Protein AF-A0A1Y0RHV3-F1 (afdb_monomer_lite)

Radius of gyration: 16.12 Å; chains: 1; bounding box: 34×52×41 Å

Foldseek 3Di:
DKKFWDPDPVLLQQVQLLLLCQQAPPVRDDPPPPDSGPFDWAAQPPPRTIIRDADQFKRQGALPRDLCSCVVSCVVCCVVVLAHPVLSVQSSVVSNVRHRHIDGPVVNHTPSRVVRIGDPVRVVVVRSDDPDPPPDD

pLDDT: mean 83.34, std 10.77, range [37.44, 95.38]

Secondary structure (DSSP, 8-state):
-EEEEES-HHHHHHHHHHHHHHHS-GGG--TT-S---SS-EEE-TTT--EEEEE-SSEEEEPTT--TTTTHHHHHHHHHTTSS-HHHHHHHHHHHHHTTTEEEEHHHHS-HHHHHH-B-HHHHHHTT-S--------

Sequence (137 aa):
MFYIPITRLENAKGIFQGFYELSRPKSFQNPDDLSQYYCSWILHPKTQSVMLEIPDGTLFIHKNANENIFDKYLSPFVASQKITFLDVTKIKLVIINNKGKNVRVVDNIPNYWKKQSKTREQLQQEGWFSTSPMGLP

Structure (mmCIF, N/CA/C/O backbone):
data_AF-A0A1Y0RHV3-F1
#
_entry.id   AF-A0A1Y0RHV3-F1
#
loop_
_atom_site.group_PDB
_atom_site.id
_atom_site.type_symbol
_atom_site.label_atom_id
_atom_site.label_alt_id
_atom_site.label_comp_id
_atom_site.label_asym_id
_atom_site.label_entity_id
_atom_site.label_seq_id
_atom_site.pdbx_PDB_ins_code
_atom_site.Cartn_x
_atom_site.Cartn_y
_atom_site.Cartn_z
_atom_site.occupancy
_atom_site.B_iso_or_equiv
_atom_site.auth_seq_id
_atom_site.auth_comp_id
_atom_site.auth_asym_id
_atom_site.auth_atom_id
_atom_site.pdbx_PDB_model_num
ATOM 1 N N . MET A 1 1 ? -6.132 -7.949 -9.644 1.00 80.31 1 MET A N 1
ATOM 2 C CA . MET A 1 1 ? -4.859 -7.738 -8.915 1.00 80.31 1 MET A CA 1
ATOM 3 C C . MET A 1 1 ? -3.906 -6.991 -9.827 1.00 80.31 1 MET A C 1
ATOM 5 O O . MET A 1 1 ? -3.921 -7.251 -11.025 1.00 80.31 1 MET A O 1
ATOM 9 N N . PHE A 1 2 ? -3.114 -6.066 -9.296 1.00 85.50 2 PHE A N 1
ATOM 10 C CA . PHE A 1 2 ? -2.086 -5.366 -10.068 1.00 85.50 2 PHE A CA 1
ATOM 11 C C . PHE A 1 2 ? -0.831 -5.157 -9.233 1.00 85.50 2 PHE A C 1
ATOM 13 O O . PHE A 1 2 ? -0.851 -5.267 -8.007 1.00 85.50 2 PHE A O 1
ATOM 20 N N . TYR A 1 3 ? 0.250 -4.825 -9.921 1.00 88.56 3 TYR A N 1
ATOM 21 C CA . TYR A 1 3 ? 1.581 -4.732 -9.358 1.00 88.56 3 TYR A CA 1
ATOM 22 C C . TYR A 1 3 ? 2.115 -3.314 -9.495 1.00 88.56 3 TYR A C 1
ATOM 24 O O . TYR A 1 3 ? 2.127 -2.775 -10.597 1.00 88.56 3 TYR A O 1
ATOM 32 N N . ILE A 1 4 ? 2.541 -2.702 -8.391 1.00 87.56 4 ILE A N 1
ATOM 33 C CA . ILE A 1 4 ? 3.121 -1.352 -8.390 1.00 87.56 4 ILE A CA 1
ATOM 34 C C . ILE A 1 4 ? 4.627 -1.452 -8.134 1.00 87.56 4 ILE A C 1
ATOM 36 O O . ILE A 1 4 ? 5.021 -2.065 -7.140 1.00 87.56 4 ILE A O 1
ATOM 40 N N . PRO A 1 5 ? 5.484 -0.804 -8.939 1.00 85.88 5 PRO A N 1
ATOM 41 C CA . PRO A 1 5 ? 6.913 -0.775 -8.661 1.00 85.88 5 PRO A CA 1
ATOM 42 C C . PRO A 1 5 ? 7.207 0.023 -7.389 1.00 85.88 5 PRO A C 1
ATOM 44 O O . PRO A 1 5 ? 6.776 1.168 -7.230 1.00 85.88 5 PRO A O 1
ATOM 47 N N . ILE A 1 6 ? 8.002 -0.564 -6.495 1.00 81.19 6 ILE A N 1
ATOM 48 C CA . ILE A 1 6 ? 8.480 0.105 -5.286 1.00 81.19 6 ILE A CA 1
ATOM 49 C C . ILE A 1 6 ? 10.003 0.151 -5.298 1.00 81.19 6 ILE A C 1
ATOM 51 O O . ILE A 1 6 ? 10.686 -0.849 -5.488 1.00 81.19 6 ILE A O 1
ATOM 55 N N . THR A 1 7 ? 10.542 1.346 -5.054 1.00 73.31 7 THR A N 1
ATOM 56 C CA . THR A 1 7 ? 11.977 1.631 -5.177 1.00 73.31 7 THR A CA 1
ATOM 57 C C . THR A 1 7 ? 12.850 0.814 -4.214 1.00 73.31 7 THR A C 1
ATOM 59 O O . THR A 1 7 ? 14.023 0.601 -4.498 1.00 73.31 7 THR A O 1
ATOM 62 N N . ARG A 1 8 ? 12.321 0.404 -3.051 1.00 74.38 8 ARG A N 1
ATOM 63 C CA . ARG A 1 8 ? 13.059 -0.331 -2.007 1.00 74.38 8 ARG A CA 1
ATOM 64 C C . ARG A 1 8 ? 12.150 -1.309 -1.268 1.00 74.38 8 ARG A C 1
ATOM 66 O O . ARG A 1 8 ? 11.043 -0.937 -0.888 1.00 74.38 8 ARG A O 1
ATOM 73 N N . LEU A 1 9 ? 12.655 -2.508 -0.977 1.00 77.62 9 LEU A N 1
ATOM 74 C CA . LEU A 1 9 ? 11.922 -3.546 -0.243 1.00 77.62 9 LEU A CA 1
ATOM 75 C C . LEU A 1 9 ? 11.381 -3.059 1.112 1.00 77.62 9 LEU A C 1
ATOM 77 O O . LEU A 1 9 ? 10.243 -3.352 1.459 1.00 77.62 9 LEU A O 1
ATOM 81 N N . GLU A 1 10 ? 12.151 -2.254 1.844 1.00 78.94 10 GLU A N 1
ATOM 82 C CA . GLU A 1 10 ? 11.721 -1.698 3.136 1.00 78.94 10 GLU A CA 1
ATOM 83 C C . GLU A 1 10 ? 10.491 -0.785 3.019 1.00 78.94 10 GLU A C 1
ATOM 85 O O . GLU A 1 10 ? 9.605 -0.814 3.873 1.00 78.94 10 GLU A O 1
ATOM 90 N N . ASN A 1 11 ? 10.364 -0.037 1.917 1.00 77.81 11 ASN A N 1
ATOM 91 C CA . ASN A 1 11 ? 9.166 0.765 1.668 1.00 77.81 11 ASN A CA 1
ATOM 92 C C . ASN A 1 11 ? 7.958 -0.132 1.364 1.00 77.81 11 ASN A C 1
ATOM 94 O O . ASN A 1 11 ? 6.852 0.182 1.794 1.00 77.81 11 ASN A O 1
ATOM 98 N N . ALA A 1 12 ? 8.165 -1.249 0.656 1.00 77.62 12 ALA A N 1
ATOM 99 C CA . ALA A 1 12 ? 7.106 -2.216 0.375 1.00 77.62 12 ALA A CA 1
ATOM 100 C C . ALA A 1 12 ? 6.607 -2.874 1.671 1.00 77.62 12 ALA A C 1
ATOM 102 O O . ALA A 1 12 ? 5.417 -2.797 1.972 1.00 77.62 12 ALA A O 1
ATOM 103 N N . LYS A 1 13 ? 7.523 -3.410 2.493 1.00 81.19 13 LYS A N 1
ATOM 104 C CA . LYS A 1 13 ? 7.213 -3.963 3.826 1.00 81.19 13 LYS A CA 1
ATOM 105 C C . LYS A 1 13 ? 6.447 -2.962 4.687 1.00 81.19 13 LYS A C 1
ATOM 107 O O . LYS A 1 13 ? 5.453 -3.311 5.315 1.00 81.19 13 LYS A O 1
ATOM 112 N N . GLY A 1 14 ? 6.896 -1.711 4.678 1.00 82.56 14 GLY A N 1
ATOM 113 C CA . GLY A 1 14 ? 6.275 -0.627 5.413 1.00 82.56 14 GLY A CA 1
ATOM 114 C C . GLY A 1 14 ? 4.836 -0.329 4.999 1.00 82.56 14 GLY A C 1
ATOM 115 O O . GLY A 1 14 ? 3.948 -0.245 5.844 1.00 82.56 14 GLY A O 1
ATOM 116 N N . ILE A 1 15 ? 4.585 -0.228 3.694 1.00 83.75 15 ILE A N 1
ATOM 117 C CA . ILE A 1 15 ? 3.231 -0.046 3.161 1.00 83.75 15 ILE A CA 1
ATOM 118 C C . ILE A 1 15 ? 2.332 -1.237 3.550 1.00 83.75 15 ILE A C 1
ATOM 120 O O . ILE A 1 15 ? 1.182 -1.035 3.933 1.00 83.75 15 ILE A O 1
ATOM 124 N N . PHE A 1 16 ? 2.840 -2.472 3.551 1.00 81.94 16 PHE A N 1
ATOM 125 C CA . PHE A 1 16 ? 2.041 -3.631 3.973 1.00 81.94 16 PHE A CA 1
ATOM 126 C C . PHE A 1 16 ? 1.723 -3.662 5.457 1.00 81.94 16 PHE A C 1
ATOM 128 O O . PHE A 1 16 ? 0.586 -3.969 5.816 1.00 81.94 16 PHE A O 1
ATOM 135 N N . GLN A 1 17 ? 2.697 -3.323 6.301 1.00 83.69 17 GLN A N 1
ATOM 136 C CA . GLN A 1 17 ? 2.454 -3.137 7.728 1.00 83.69 17 GLN A CA 1
ATOM 137 C C . GLN A 1 17 ? 1.419 -2.041 7.948 1.00 83.69 17 GLN A C 1
ATOM 139 O O . GLN A 1 17 ? 0.520 -2.211 8.759 1.00 83.69 17 GLN A O 1
ATOM 144 N N . GLY A 1 18 ? 1.473 -0.957 7.170 1.00 87.12 18 GLY A N 1
ATOM 145 C CA . GLY A 1 18 ? 0.470 0.096 7.239 1.00 87.12 18 GLY A CA 1
ATOM 146 C C . GLY A 1 18 ? -0.941 -0.408 6.934 1.00 87.12 18 GLY A C 1
ATOM 147 O O . GLY A 1 18 ? -1.861 -0.135 7.699 1.00 87.12 18 GLY A O 1
ATOM 148 N N . PHE A 1 19 ? -1.125 -1.198 5.871 1.00 87.94 19 PHE A N 1
ATOM 149 C CA . PHE A 1 19 ? -2.424 -1.816 5.575 1.00 87.94 19 PHE A CA 1
ATOM 150 C C . PHE A 1 19 ? -2.873 -2.801 6.664 1.00 87.94 19 PHE A C 1
ATOM 152 O O . PHE A 1 19 ? -4.048 -2.809 7.033 1.00 87.94 19 PHE A O 1
ATOM 159 N N . TYR A 1 20 ? -1.950 -3.589 7.219 1.00 87.06 20 TYR A N 1
ATOM 160 C CA . TYR A 1 20 ? -2.239 -4.472 8.347 1.00 87.06 20 TYR A CA 1
ATOM 161 C C . TYR A 1 20 ? -2.719 -3.669 9.567 1.00 87.06 20 TYR A C 1
ATOM 163 O O . TYR A 1 20 ? -3.802 -3.929 10.094 1.00 87.06 20 TYR A O 1
ATOM 171 N N . GLU A 1 21 ? -1.981 -2.616 9.932 1.00 89.19 21 GLU A N 1
ATOM 172 C CA . GLU A 1 21 ? -2.279 -1.692 11.032 1.00 89.19 21 GLU A CA 1
ATOM 173 C C . GLU A 1 21 ? -3.602 -0.932 10.849 1.00 89.19 21 GLU A C 1
ATOM 175 O O . GLU A 1 21 ? -4.257 -0.600 11.840 1.00 89.19 21 GLU A O 1
ATOM 180 N N . LEU A 1 22 ? -4.040 -0.691 9.606 1.00 90.19 22 LEU A N 1
ATOM 181 C CA . LEU A 1 22 ? -5.371 -0.138 9.344 1.00 90.19 22 LEU A CA 1
ATOM 182 C C . LEU A 1 22 ? -6.481 -1.093 9.782 1.00 90.19 22 LEU A C 1
ATOM 184 O O . LEU A 1 22 ? -7.449 -0.649 10.395 1.00 90.19 22 LEU A O 1
ATOM 188 N N . SER A 1 23 ? -6.357 -2.384 9.476 1.00 87.94 23 SER A N 1
ATOM 189 C CA . SER A 1 23 ? -7.365 -3.388 9.851 1.00 87.94 23 SER A CA 1
ATOM 190 C C . SER A 1 23 ? -7.271 -3.816 11.313 1.00 87.94 23 SER A C 1
ATOM 192 O O . SER A 1 23 ? -8.282 -4.151 11.932 1.00 87.94 23 SER A O 1
ATOM 194 N N . ARG A 1 24 ? -6.060 -3.770 11.874 1.00 86.69 24 ARG A N 1
ATOM 195 C CA . ARG A 1 24 ? -5.724 -4.194 13.232 1.00 86.69 24 ARG A CA 1
ATOM 196 C C . ARG A 1 24 ? -4.749 -3.193 13.850 1.00 86.69 24 ARG A C 1
ATOM 198 O O . ARG A 1 24 ? -3.534 -3.366 13.728 1.00 86.69 24 ARG A O 1
ATOM 205 N N . PRO A 1 25 ? -5.244 -2.134 14.511 1.00 83.06 25 PRO A N 1
ATOM 206 C CA . PRO A 1 25 ? -4.381 -1.192 15.213 1.00 83.06 25 PRO A CA 1
ATOM 207 C C . PRO A 1 25 ? -3.555 -1.912 16.275 1.00 83.06 25 PRO A C 1
ATOM 209 O O . PRO A 1 25 ? -3.993 -2.932 16.797 1.00 83.06 25 PRO A O 1
ATOM 212 N N . LYS A 1 26 ? -2.392 -1.363 16.636 1.00 80.25 26 LYS A N 1
ATOM 213 C CA . LYS A 1 26 ? -1.414 -2.019 17.526 1.00 80.25 26 LYS A CA 1
ATOM 214 C C . LYS A 1 26 ? -1.992 -2.590 18.825 1.00 80.25 26 LYS A C 1
ATOM 216 O O . LYS A 1 26 ? -1.540 -3.632 19.272 1.00 80.25 26 LYS A O 1
ATOM 221 N N . SER A 1 27 ? -3.007 -1.951 19.407 1.00 78.75 27 SER A N 1
ATOM 222 C CA . SER A 1 27 ? -3.681 -2.432 20.623 1.00 78.75 27 SER A CA 1
ATOM 223 C C . SER A 1 27 ? -4.561 -3.678 20.431 1.00 78.75 27 SER A C 1
ATOM 225 O O . SER A 1 27 ? -5.032 -4.235 21.414 1.00 78.75 27 SER A O 1
ATOM 227 N N . PHE A 1 28 ? -4.794 -4.101 19.189 1.00 77.44 28 PHE A N 1
ATOM 228 C CA . PHE A 1 28 ? -5.600 -5.262 18.795 1.00 77.44 28 PHE A CA 1
ATOM 229 C C . PHE A 1 28 ? -4.778 -6.325 18.051 1.00 77.44 28 PHE A C 1
ATOM 231 O O . PHE A 1 28 ? -5.343 -7.307 17.574 1.00 77.44 28 PHE A O 1
ATOM 238 N N . GLN A 1 29 ? -3.468 -6.120 17.894 1.00 80.69 29 GLN A N 1
ATOM 239 C CA . GLN A 1 29 ? -2.593 -7.096 17.246 1.00 80.69 29 GLN A CA 1
ATOM 240 C C . GLN A 1 29 ? -2.250 -8.212 18.227 1.00 80.69 29 GLN A C 1
ATOM 242 O O . GLN A 1 29 ? -1.940 -7.938 19.387 1.00 80.69 29 GLN A O 1
ATOM 247 N N . ASN A 1 30 ? -2.294 -9.459 17.756 1.00 75.81 30 ASN A N 1
ATOM 248 C CA . ASN A 1 30 ? -1.827 -10.587 18.541 1.00 75.81 30 ASN A CA 1
ATOM 249 C C . ASN A 1 30 ? -0.322 -10.774 18.270 1.00 75.81 30 ASN A C 1
ATOM 251 O O . ASN A 1 30 ? 0.061 -10.876 17.103 1.00 75.81 30 ASN A O 1
ATOM 255 N N . PRO A 1 31 ? 0.547 -10.820 19.297 1.00 73.06 31 PRO A N 1
ATOM 256 C CA . PRO A 1 31 ? 1.958 -11.160 19.105 1.00 73.06 31 PRO A CA 1
ATOM 257 C C . PRO A 1 31 ? 2.181 -12.521 18.422 1.00 73.06 31 PRO A C 1
ATOM 259 O O . PRO A 1 31 ? 3.210 -12.689 17.774 1.00 73.06 31 PRO A O 1
ATOM 262 N N . ASP A 1 32 ? 1.216 -13.443 18.502 1.00 76.62 32 ASP A N 1
ATOM 263 C CA . ASP A 1 32 ? 1.269 -14.759 17.850 1.00 76.62 32 ASP A CA 1
ATOM 264 C C . ASP A 1 32 ? 0.796 -14.744 16.380 1.00 76.62 32 ASP A C 1
ATOM 266 O O . ASP A 1 32 ? 0.743 -15.791 15.730 1.00 76.62 32 ASP A O 1
ATOM 270 N N . ASP A 1 33 ? 0.419 -13.581 15.829 1.00 70.38 33 ASP A N 1
ATOM 271 C CA . ASP A 1 33 ? 0.020 -13.476 14.424 1.00 70.38 33 ASP A CA 1
ATOM 272 C C . ASP A 1 33 ? 1.202 -13.862 13.505 1.00 70.38 33 ASP A C 1
ATOM 274 O O . ASP A 1 33 ? 2.236 -13.195 13.458 1.00 70.38 33 ASP A O 1
ATOM 278 N N . LEU A 1 34 ? 1.016 -14.925 12.711 1.00 65.88 34 LEU A N 1
ATOM 279 C CA . LEU A 1 34 ? 2.038 -15.501 11.819 1.00 65.88 34 LEU A CA 1
ATOM 280 C C . LEU A 1 34 ? 2.480 -14.564 10.677 1.00 65.88 34 LEU A C 1
ATOM 282 O O . LEU A 1 34 ? 3.488 -14.819 10.018 1.00 65.88 34 LEU A O 1
ATOM 286 N N . SER A 1 35 ? 1.725 -13.495 10.409 1.00 66.69 35 SER A N 1
ATOM 287 C CA . SER A 1 35 ? 2.068 -12.467 9.424 1.00 66.69 35 SER A CA 1
ATOM 288 C C . SER A 1 35 ? 1.509 -11.110 9.840 1.00 66.69 35 SER A C 1
ATOM 290 O O . SER A 1 35 ? 0.346 -10.993 10.218 1.00 66.69 35 SER A O 1
ATOM 292 N N . GLN A 1 36 ? 2.331 -10.070 9.696 1.00 69.94 36 GLN A N 1
ATOM 293 C CA . GLN A 1 36 ? 1.961 -8.664 9.912 1.00 69.94 36 GLN A CA 1
ATOM 294 C C . GLN A 1 36 ? 1.817 -7.903 8.582 1.00 69.94 36 GLN A C 1
ATOM 296 O O . GLN A 1 36 ? 1.995 -6.684 8.523 1.00 69.94 36 GLN A O 1
ATOM 301 N N . TYR A 1 37 ? 1.553 -8.623 7.488 1.00 73.25 37 TYR A N 1
ATOM 302 C CA . TYR A 1 37 ? 1.500 -8.069 6.138 1.00 73.25 37 TYR A CA 1
ATOM 303 C C . TYR A 1 37 ? 0.145 -8.344 5.487 1.00 73.25 37 TYR A C 1
ATOM 305 O O . TYR A 1 37 ? -0.309 -9.484 5.434 1.00 73.25 37 TYR A O 1
ATOM 313 N N . TYR A 1 38 ? -0.491 -7.286 4.972 1.00 70.25 38 TYR A N 1
ATOM 314 C CA . TYR A 1 38 ? -1.790 -7.382 4.297 1.00 70.25 38 TYR A CA 1
ATOM 315 C C . TYR A 1 38 ? -1.699 -7.919 2.857 1.00 70.25 38 TYR A C 1
ATOM 317 O O . TYR A 1 38 ? -2.625 -8.585 2.403 1.00 70.25 38 TYR A O 1
ATOM 325 N N . CYS A 1 39 ? -0.595 -7.667 2.141 1.00 71.81 39 CYS A N 1
ATOM 326 C CA . CYS A 1 39 ? -0.374 -8.228 0.804 1.00 71.81 39 CYS A CA 1
ATOM 327 C C . CYS A 1 39 ? 1.045 -8.782 0.630 1.00 71.81 39 CYS A C 1
ATOM 329 O O . CYS A 1 39 ? 1.928 -8.555 1.458 1.00 71.81 39 CYS A O 1
ATOM 331 N N . SER A 1 40 ? 1.242 -9.487 -0.486 1.00 80.06 40 SER A N 1
ATOM 332 C CA . SER A 1 40 ? 2.525 -10.043 -0.915 1.00 80.06 40 SER A CA 1
ATOM 333 C C . SER A 1 40 ? 3.340 -9.049 -1.755 1.00 80.06 40 SER A C 1
ATOM 335 O O . SER A 1 40 ? 2.832 -8.042 -2.248 1.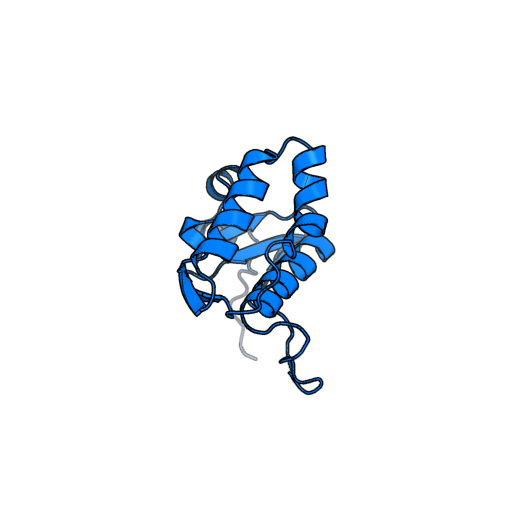00 80.06 40 SER A O 1
ATOM 337 N N . TRP A 1 41 ? 4.619 -9.340 -1.965 1.00 86.19 41 TRP A N 1
ATOM 338 C CA . TRP A 1 41 ? 5.458 -8.675 -2.962 1.00 86.19 41 TRP A CA 1
ATOM 339 C C . TRP A 1 41 ? 6.217 -9.710 -3.770 1.00 86.19 41 TRP A C 1
ATOM 341 O O . TRP A 1 41 ? 6.430 -10.840 -3.334 1.00 86.19 41 TRP A O 1
ATOM 351 N N . ILE A 1 42 ? 6.684 -9.288 -4.937 1.00 87.50 42 ILE A N 1
ATOM 352 C CA . ILE A 1 42 ? 7.555 -10.102 -5.774 1.00 87.50 42 ILE A CA 1
ATOM 353 C C . ILE A 1 42 ? 8.873 -9.371 -6.003 1.00 87.50 42 ILE A C 1
ATOM 355 O O . ILE A 1 42 ? 8.922 -8.141 -6.112 1.00 87.50 42 ILE A O 1
ATOM 359 N N . LEU A 1 43 ? 9.946 -10.152 -6.065 1.00 88.00 43 LEU A N 1
ATOM 360 C CA . LEU A 1 43 ? 11.276 -9.686 -6.423 1.00 88.00 43 LEU A CA 1
ATOM 361 C C . LEU A 1 43 ? 11.586 -10.168 -7.829 1.00 88.00 43 LEU A C 1
ATOM 363 O O . LEU A 1 43 ? 11.427 -11.350 -8.131 1.00 88.00 43 LEU A O 1
ATOM 367 N N . HIS A 1 44 ? 12.059 -9.267 -8.682 1.00 87.12 44 HIS A N 1
ATOM 368 C CA . HIS A 1 44 ? 12.554 -9.670 -9.984 1.00 87.12 44 HIS A CA 1
ATOM 369 C C . HIS A 1 44 ? 13.766 -10.598 -9.785 1.00 87.12 44 HIS A C 1
ATOM 371 O O . HIS A 1 44 ? 14.736 -10.193 -9.135 1.00 87.12 44 HIS A O 1
ATOM 377 N N . PRO A 1 45 ? 13.797 -11.788 -10.414 1.00 84.25 45 PRO A N 1
ATOM 378 C CA . PRO A 1 45 ? 14.835 -12.796 -10.171 1.00 84.25 45 PRO A CA 1
ATOM 379 C C . PRO A 1 45 ? 16.263 -12.376 -10.561 1.00 84.25 45 PRO A C 1
ATOM 381 O O . PRO A 1 45 ? 17.221 -13.024 -10.156 1.00 84.25 45 PRO A O 1
ATOM 384 N N . LYS A 1 46 ? 16.424 -11.302 -11.346 1.00 84.44 46 LYS A N 1
ATOM 385 C CA . LYS A 1 46 ? 17.713 -10.838 -11.883 1.00 84.44 46 LYS A CA 1
ATOM 386 C C . LYS A 1 46 ? 18.114 -9.491 -11.298 1.00 84.44 46 LYS A C 1
ATOM 388 O O . LYS A 1 46 ? 19.234 -9.329 -10.837 1.00 84.44 46 LYS A O 1
ATOM 393 N N . THR A 1 47 ? 17.198 -8.524 -11.311 1.00 85.00 47 THR A N 1
ATOM 394 C CA . THR A 1 47 ? 17.499 -7.141 -10.916 1.00 85.00 47 THR A CA 1
ATOM 395 C C . THR A 1 47 ? 17.219 -6.851 -9.445 1.00 85.00 47 THR A C 1
ATOM 397 O O . THR A 1 47 ? 17.511 -5.747 -8.995 1.00 85.00 47 THR A O 1
ATOM 400 N N . GLN A 1 48 ? 16.598 -7.786 -8.709 1.00 82.12 48 GLN A N 1
ATOM 401 C CA . GLN A 1 48 ? 16.120 -7.577 -7.332 1.00 82.12 48 GLN A CA 1
ATOM 402 C C . GLN A 1 48 ? 15.144 -6.391 -7.188 1.00 82.12 48 GLN A C 1
ATOM 404 O O . GLN A 1 48 ? 14.887 -5.905 -6.088 1.00 82.12 48 GLN A O 1
ATOM 409 N N . SER A 1 49 ? 14.573 -5.914 -8.301 1.00 85.31 49 SER A N 1
ATOM 410 C CA . SER A 1 49 ? 13.531 -4.886 -8.283 1.00 85.31 49 SER A CA 1
ATOM 411 C C . SER A 1 49 ? 12.271 -5.423 -7.611 1.00 85.31 49 SER A C 1
ATOM 413 O O . SER A 1 49 ? 11.944 -6.598 -7.764 1.00 85.31 49 SER A O 1
ATOM 415 N N . VAL A 1 50 ? 11.557 -4.569 -6.877 1.00 87.81 50 VAL A N 1
ATOM 416 C CA . VAL A 1 50 ? 10.399 -4.977 -6.071 1.00 87.81 50 VAL A CA 1
ATOM 417 C C . VAL A 1 50 ? 9.109 -4.493 -6.714 1.00 87.81 50 VAL A C 1
ATOM 419 O O . VAL A 1 50 ? 8.981 -3.315 -7.054 1.00 87.81 50 VAL A O 1
ATOM 422 N N . MET A 1 51 ? 8.132 -5.388 -6.819 1.00 88.62 51 MET A N 1
ATOM 423 C CA . MET A 1 51 ? 6.753 -5.038 -7.146 1.00 88.62 51 MET A CA 1
ATOM 424 C C . MET A 1 51 ? 5.845 -5.368 -5.967 1.00 88.62 51 MET A C 1
ATOM 426 O O . MET A 1 51 ? 5.883 -6.466 -5.412 1.00 88.62 51 MET A O 1
ATOM 430 N N . LEU A 1 52 ? 5.029 -4.391 -5.596 1.00 87.19 52 LEU A N 1
ATOM 431 C CA . LEU A 1 52 ? 3.993 -4.487 -4.582 1.00 87.19 52 LEU A CA 1
ATOM 432 C C . LEU A 1 52 ? 2.755 -5.131 -5.202 1.00 87.19 52 LEU A C 1
ATOM 434 O O . LEU A 1 52 ? 2.213 -4.580 -6.160 1.00 87.19 52 LEU A O 1
ATOM 438 N N . GLU A 1 53 ? 2.295 -6.257 -4.665 1.00 88.88 53 GLU A N 1
ATOM 439 C CA . GLU A 1 53 ? 1.054 -6.881 -5.113 1.00 88.88 53 GLU A CA 1
ATOM 440 C C . GLU A 1 53 ? -0.129 -6.224 -4.403 1.00 88.88 53 GLU A C 1
ATOM 442 O O . GLU A 1 53 ? -0.250 -6.285 -3.179 1.00 88.88 53 GLU A O 1
ATOM 447 N N . ILE A 1 54 ? -1.010 -5.575 -5.162 1.00 85.19 54 ILE A N 1
ATOM 448 C CA . ILE A 1 54 ? -2.252 -5.032 -4.620 1.00 85.19 54 ILE A CA 1
ATOM 449 C C . ILE A 1 54 ? -3.406 -5.964 -5.000 1.00 85.19 54 ILE A C 1
ATOM 451 O O . ILE A 1 54 ? -3.741 -6.083 -6.192 1.00 85.19 54 ILE A O 1
ATOM 455 N N . PRO A 1 55 ? -4.030 -6.629 -4.010 1.00 80.06 55 PRO A N 1
ATOM 456 C CA . PRO A 1 55 ? -5.184 -7.467 -4.260 1.00 80.06 55 PRO A CA 1
ATOM 457 C C . PRO A 1 55 ? -6.350 -6.598 -4.730 1.00 80.06 55 PRO A C 1
ATOM 459 O O . PRO A 1 55 ? -6.554 -5.476 -4.261 1.00 80.06 55 PRO A O 1
ATOM 462 N N . ASP A 1 56 ? -7.139 -7.139 -5.654 1.00 81.25 56 ASP A N 1
ATOM 463 C CA . ASP A 1 56 ? -8.411 -6.527 -6.032 1.00 81.25 56 ASP A CA 1
ATOM 464 C C . ASP A 1 56 ? -9.478 -6.948 -5.019 1.00 81.25 56 ASP A C 1
ATOM 466 O O . ASP A 1 56 ? -10.284 -7.841 -5.258 1.00 81.25 56 ASP A O 1
ATOM 470 N N . GLY A 1 57 ? -9.375 -6.376 -3.823 1.00 83.94 57 GLY A N 1
ATOM 471 C CA . GLY A 1 57 ? -10.210 -6.718 -2.684 1.00 83.94 57 GLY A CA 1
ATOM 472 C C . GLY A 1 57 ? -10.512 -5.510 -1.811 1.00 83.94 57 GLY A C 1
ATOM 473 O O . GLY A 1 57 ? -10.080 -4.380 -2.072 1.00 83.94 57 GLY A O 1
ATOM 474 N N . THR A 1 58 ? -11.282 -5.763 -0.758 1.00 87.94 58 THR A N 1
ATOM 475 C CA . THR A 1 58 ? -11.597 -4.764 0.258 1.00 87.94 58 THR A CA 1
ATOM 476 C C . THR A 1 58 ? -10.721 -4.934 1.491 1.00 87.94 58 THR A C 1
ATOM 478 O O . THR A 1 58 ? -10.526 -6.044 1.984 1.00 87.94 58 THR A O 1
ATOM 481 N N . LEU A 1 59 ? -10.251 -3.814 2.025 1.00 89.19 59 LEU A N 1
ATOM 482 C CA . LEU A 1 59 ? -9.596 -3.698 3.316 1.00 89.19 59 LEU A CA 1
ATOM 483 C C . LEU A 1 59 ? -10.593 -3.124 4.320 1.00 89.19 59 LEU A C 1
ATOM 485 O O . LEU A 1 59 ? -11.145 -2.044 4.098 1.00 89.19 59 LEU A O 1
ATOM 489 N N . PHE A 1 60 ? -10.795 -3.816 5.437 1.00 90.75 60 PHE A N 1
ATOM 490 C CA . PHE A 1 60 ? -11.495 -3.236 6.575 1.00 90.75 60 PHE A CA 1
ATOM 491 C C . PHE A 1 60 ? -10.593 -2.208 7.261 1.00 90.75 60 PHE A C 1
ATOM 493 O O . PHE A 1 60 ? -9.459 -2.524 7.616 1.00 90.75 60 PHE A O 1
ATOM 500 N N . ILE A 1 61 ? -11.093 -0.992 7.472 1.00 93.44 61 ILE A N 1
ATOM 501 C CA . ILE A 1 61 ? -10.403 0.035 8.253 1.00 93.44 61 ILE A CA 1
ATOM 502 C C . ILE A 1 61 ? -11.006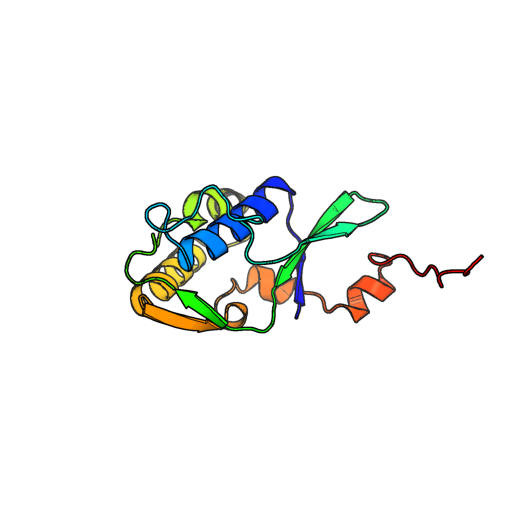 0.039 9.651 1.00 93.44 61 ILE A C 1
ATOM 504 O O . ILE A 1 61 ? -12.180 0.353 9.839 1.00 93.44 61 ILE A O 1
ATOM 508 N N . HIS A 1 62 ? -10.205 -0.291 10.656 1.00 94.06 62 HIS A N 1
ATOM 509 C CA . HIS A 1 62 ? -10.649 -0.325 12.038 1.00 94.06 62 HIS A CA 1
ATOM 510 C C . HIS A 1 62 ? -11.064 1.068 12.528 1.00 94.06 62 HIS A C 1
ATOM 512 O O . HIS A 1 62 ? -10.470 2.083 12.164 1.00 94.06 62 HIS A O 1
ATOM 518 N N . LYS A 1 63 ? -12.053 1.133 13.428 1.00 94.00 63 LYS A N 1
ATOM 519 C CA . LYS A 1 63 ? -12.558 2.401 13.993 1.00 94.00 63 LYS A CA 1
ATOM 520 C C . LYS A 1 63 ? -11.481 3.258 14.677 1.00 94.00 63 LYS A C 1
ATOM 522 O O . LYS A 1 63 ? -11.588 4.476 14.706 1.00 94.00 63 LYS A O 1
ATOM 527 N N . ASN A 1 64 ? -10.429 2.610 15.176 1.00 93.44 64 ASN A N 1
ATOM 528 C CA . ASN A 1 64 ? -9.286 3.238 15.847 1.00 93.44 64 ASN A CA 1
ATOM 529 C C . ASN A 1 64 ? -8.015 3.245 14.976 1.00 93.44 64 ASN A C 1
ATOM 531 O O . ASN A 1 64 ? -6.915 3.353 15.510 1.00 93.44 64 ASN A O 1
ATOM 535 N N . ALA A 1 65 ? -8.137 3.052 13.659 1.00 91.94 65 ALA A N 1
ATOM 536 C CA . ALA A 1 65 ? -6.993 3.097 12.753 1.00 91.94 65 ALA A CA 1
ATOM 537 C C . ALA A 1 65 ? -6.297 4.466 12.812 1.00 91.94 65 ALA A C 1
ATOM 539 O O . ALA A 1 65 ? -6.960 5.502 12.885 1.00 91.94 65 ALA A O 1
ATOM 540 N N . ASN A 1 66 ? -4.964 4.464 12.759 1.00 92.56 66 ASN A N 1
ATOM 541 C CA . ASN A 1 66 ? -4.170 5.686 12.675 1.00 92.56 66 ASN A CA 1
ATOM 542 C C . ASN A 1 66 ? -4.127 6.173 11.221 1.00 92.56 66 ASN A C 1
ATOM 544 O O . ASN A 1 66 ? -3.517 5.536 10.365 1.00 92.56 66 ASN A O 1
ATOM 548 N N . GLU A 1 67 ? -4.734 7.321 10.940 1.00 92.12 67 GLU A N 1
ATOM 549 C CA . GLU A 1 67 ? -4.743 7.926 9.606 1.00 92.12 67 GLU A CA 1
ATOM 550 C C . GLU A 1 67 ? -3.354 8.344 9.104 1.00 92.12 67 GLU A C 1
ATOM 552 O O . GLU A 1 67 ? -3.136 8.407 7.898 1.00 92.12 67 GLU A O 1
ATOM 557 N N . ASN A 1 68 ? -2.396 8.569 10.005 1.00 92.31 68 ASN A N 1
ATOM 558 C CA . ASN A 1 68 ? -1.038 8.999 9.665 1.00 92.31 68 ASN A CA 1
ATOM 559 C C . ASN A 1 68 ? -0.081 7.820 9.424 1.00 92.31 68 ASN A C 1
ATOM 561 O O . ASN A 1 68 ? 1.126 8.018 9.283 1.00 92.31 68 ASN A O 1
ATOM 565 N N . ILE A 1 69 ? -0.587 6.580 9.384 1.00 89.69 69 ILE A N 1
ATOM 566 C CA . ILE A 1 69 ? 0.253 5.376 9.333 1.00 89.69 69 ILE A CA 1
ATOM 567 C C . ILE A 1 69 ? 1.195 5.339 8.120 1.00 89.69 69 ILE A C 1
ATOM 569 O O . ILE A 1 69 ? 2.316 4.834 8.206 1.00 89.69 69 ILE A O 1
ATOM 573 N N . PHE A 1 70 ? 0.765 5.921 6.998 1.00 88.19 70 PHE A N 1
ATOM 574 C CA . PHE A 1 70 ? 1.527 5.919 5.753 1.00 88.19 70 PHE A CA 1
ATOM 575 C C . PHE A 1 70 ? 2.500 7.085 5.595 1.00 88.19 70 PHE A C 1
ATOM 577 O O . PHE A 1 70 ? 3.323 7.045 4.681 1.00 88.19 70 PHE A O 1
ATOM 584 N N . ASP A 1 71 ? 2.468 8.090 6.470 1.00 88.06 71 ASP A N 1
ATOM 585 C CA . ASP A 1 71 ? 3.230 9.332 6.292 1.00 88.06 71 ASP A CA 1
ATOM 586 C C . ASP A 1 71 ? 4.717 9.070 6.110 1.00 88.06 71 ASP A C 1
ATOM 588 O O . ASP A 1 71 ? 5.330 9.535 5.148 1.00 88.06 71 ASP A O 1
ATOM 592 N N . LYS A 1 72 ? 5.293 8.245 6.985 1.00 84.44 72 LYS A N 1
ATOM 593 C CA . LYS A 1 72 ? 6.715 7.892 6.928 1.00 84.44 72 LYS A CA 1
ATOM 594 C C . LYS A 1 72 ? 7.095 7.114 5.661 1.00 84.44 72 LYS A C 1
ATOM 596 O O . LYS A 1 72 ? 8.221 7.237 5.192 1.00 84.44 72 LYS A O 1
ATOM 601 N N . TYR A 1 73 ? 6.168 6.346 5.083 1.00 84.19 73 TYR A N 1
ATOM 602 C CA . TYR A 1 73 ? 6.422 5.523 3.894 1.00 84.19 73 TYR A CA 1
ATOM 603 C C . TYR A 1 73 ? 6.187 6.286 2.585 1.00 84.19 73 TYR A C 1
ATOM 605 O O . TYR A 1 73 ? 6.834 6.003 1.577 1.00 84.19 73 TYR A O 1
ATOM 613 N N . LEU A 1 74 ? 5.286 7.270 2.601 1.00 83.75 74 LEU A N 1
ATOM 614 C CA . LEU A 1 74 ? 4.961 8.121 1.458 1.00 83.75 74 LEU A CA 1
ATOM 615 C C . LEU A 1 74 ? 5.872 9.350 1.364 1.00 83.75 74 LEU A C 1
ATOM 617 O O . LEU A 1 74 ? 6.117 9.838 0.260 1.00 83.75 74 LEU A O 1
ATOM 621 N N . SER A 1 75 ? 6.437 9.813 2.484 1.00 84.75 75 SER A N 1
ATOM 622 C CA . SER A 1 75 ? 7.331 10.981 2.530 1.00 84.75 75 SER A CA 1
ATOM 623 C C . SER A 1 75 ? 8.490 10.925 1.518 1.00 84.75 75 SER A C 1
ATOM 625 O O . SER A 1 75 ? 8.701 11.920 0.824 1.00 84.75 75 SER A O 1
ATOM 627 N N . PRO A 1 76 ? 9.198 9.791 1.312 1.00 83.88 76 PRO A N 1
ATOM 628 C CA . PRO A 1 76 ? 10.245 9.703 0.287 1.00 83.88 76 PRO A CA 1
ATOM 629 C C . PRO A 1 76 ? 9.735 9.901 -1.149 1.00 83.88 76 PRO A C 1
ATOM 631 O O . PRO A 1 76 ? 10.460 10.413 -2.005 1.00 83.88 76 PRO A O 1
ATOM 634 N N . PHE A 1 77 ? 8.489 9.508 -1.434 1.00 83.12 77 PHE A N 1
ATOM 635 C CA . PHE A 1 77 ? 7.871 9.699 -2.748 1.00 83.12 77 PHE A CA 1
ATOM 636 C C . PHE A 1 77 ? 7.445 11.154 -2.960 1.00 83.12 77 PHE A C 1
ATOM 638 O O . PHE A 1 77 ? 7.575 11.653 -4.076 1.00 83.12 77 PHE A O 1
ATOM 645 N N . VAL A 1 78 ? 7.003 11.840 -1.900 1.00 86.25 78 VAL A N 1
ATOM 646 C CA . VAL A 1 78 ? 6.752 13.290 -1.928 1.00 86.25 78 VAL A CA 1
ATOM 647 C C . VAL A 1 78 ? 8.055 14.053 -2.164 1.00 86.25 78 VAL A C 1
ATOM 649 O O . VAL A 1 78 ? 8.121 14.882 -3.066 1.00 86.25 78 VAL A O 1
ATOM 652 N N . ALA A 1 79 ? 9.118 13.724 -1.421 1.00 85.69 79 ALA A N 1
ATOM 653 C CA . ALA A 1 79 ? 10.432 14.356 -1.566 1.00 85.69 79 ALA A CA 1
ATOM 654 C C . ALA A 1 79 ? 11.023 14.178 -2.975 1.00 85.69 79 ALA A C 1
ATOM 656 O O . ALA A 1 79 ? 11.679 15.073 -3.495 1.00 85.69 79 ALA A O 1
ATOM 657 N N . SER A 1 80 ? 10.738 13.041 -3.618 1.00 84.50 80 SER A N 1
ATOM 658 C CA . SER A 1 80 ? 11.150 12.754 -4.999 1.00 84.50 80 SER A CA 1
ATOM 659 C C . SER A 1 80 ? 10.177 13.294 -6.060 1.00 84.50 80 SER A C 1
ATOM 661 O O . SER A 1 80 ? 10.288 12.903 -7.219 1.00 84.50 80 SER A O 1
ATOM 663 N N . GLN A 1 81 ? 9.178 14.101 -5.674 1.00 84.69 81 GLN A N 1
ATOM 664 C CA . GLN A 1 81 ? 8.120 14.645 -6.545 1.00 84.69 81 GLN A CA 1
ATOM 665 C C . GLN A 1 81 ? 7.339 13.582 -7.344 1.00 84.69 81 GLN A C 1
ATOM 667 O O . GLN A 1 81 ? 6.726 13.867 -8.371 1.00 84.69 81 GLN A O 1
ATOM 672 N N . LYS A 1 82 ? 7.341 12.333 -6.866 1.00 82.56 82 LYS A N 1
ATOM 673 C CA . LYS A 1 82 ? 6.628 11.209 -7.485 1.00 82.56 82 LYS A CA 1
ATOM 674 C C . LYS A 1 82 ? 5.139 11.249 -7.154 1.00 82.56 82 LYS A C 1
ATOM 676 O O . LYS A 1 82 ? 4.308 10.929 -7.994 1.00 82.56 82 LYS A O 1
ATOM 681 N N . ILE A 1 83 ? 4.807 11.658 -5.934 1.00 84.50 83 ILE A N 1
ATOM 682 C CA . ILE A 1 83 ? 3.437 11.935 -5.490 1.00 84.50 83 ILE A CA 1
ATOM 683 C C . ILE A 1 83 ? 3.388 13.327 -4.864 1.00 84.50 83 ILE A C 1
ATOM 685 O O . ILE A 1 83 ? 4.412 13.861 -4.441 1.00 84.50 83 ILE A O 1
ATOM 689 N N . THR A 1 84 ? 2.202 13.914 -4.784 1.00 87.50 84 THR A N 1
ATOM 690 C CA . THR A 1 84 ? 2.003 15.233 -4.177 1.00 87.50 84 THR A CA 1
ATOM 691 C C . THR A 1 84 ? 1.616 15.121 -2.700 1.00 87.50 84 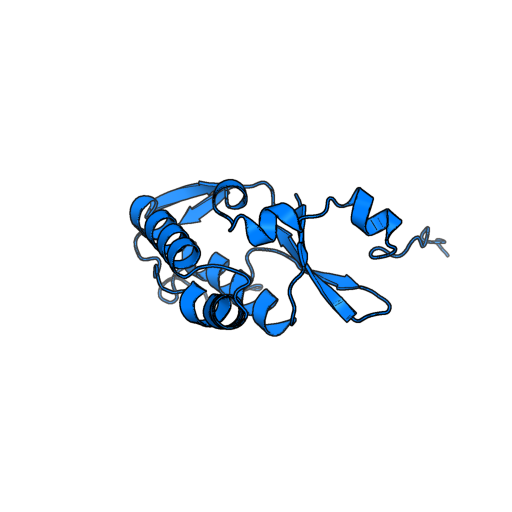THR A C 1
ATOM 693 O O . THR A 1 84 ? 1.092 14.101 -2.251 1.00 87.50 84 THR A O 1
ATOM 696 N N . PHE A 1 85 ? 1.796 16.202 -1.933 1.00 86.88 85 PHE A N 1
ATOM 697 C CA . PHE A 1 85 ? 1.248 16.292 -0.571 1.00 86.88 85 PHE A CA 1
ATOM 698 C C . PHE A 1 85 ? -0.286 16.138 -0.550 1.00 86.88 85 PHE A C 1
ATOM 700 O O . PHE A 1 85 ? -0.861 15.588 0.393 1.00 86.88 85 PHE A O 1
ATOM 707 N N . LEU A 1 86 ? -0.952 16.562 -1.630 1.00 87.75 86 LEU A N 1
ATOM 708 C CA . LEU A 1 86 ? -2.387 16.375 -1.814 1.00 87.75 86 LEU A CA 1
ATOM 709 C C . LEU A 1 86 ? -2.757 14.888 -1.922 1.00 87.75 86 LEU A C 1
ATOM 711 O O . LEU A 1 86 ? -3.777 14.485 -1.370 1.00 87.75 86 LEU A O 1
ATOM 715 N N . ASP A 1 87 ? -1.938 14.061 -2.578 1.00 86.31 87 ASP A N 1
ATOM 716 C CA . ASP A 1 87 ? -2.173 12.612 -2.657 1.00 86.31 87 ASP A CA 1
ATOM 717 C C . ASP A 1 87 ? -2.086 11.954 -1.276 1.00 86.31 87 ASP A C 1
ATOM 719 O O . ASP A 1 87 ? -2.949 11.152 -0.918 1.00 86.31 87 ASP A O 1
ATOM 723 N N . VAL A 1 88 ? -1.098 12.345 -0.465 1.00 88.00 88 VAL A N 1
ATOM 724 C CA . VAL A 1 88 ? -0.977 11.870 0.923 1.00 88.00 88 VAL A CA 1
ATOM 725 C C . VAL A 1 88 ? -2.199 12.291 1.739 1.00 88.00 88 VAL A C 1
ATOM 727 O O . VAL A 1 88 ? -2.809 11.468 2.417 1.00 88.00 88 VAL A O 1
ATOM 730 N N . THR A 1 89 ? -2.619 13.551 1.614 1.00 90.38 89 THR A N 1
ATOM 731 C CA . THR A 1 89 ? -3.813 14.073 2.296 1.00 90.38 89 THR A CA 1
ATOM 732 C C . THR A 1 89 ? -5.081 13.318 1.894 1.00 90.38 89 THR A C 1
ATOM 734 O O . THR A 1 89 ? -5.896 12.983 2.751 1.00 90.38 89 THR A O 1
ATOM 737 N N . LYS A 1 90 ? -5.243 12.984 0.608 1.00 89.56 90 LYS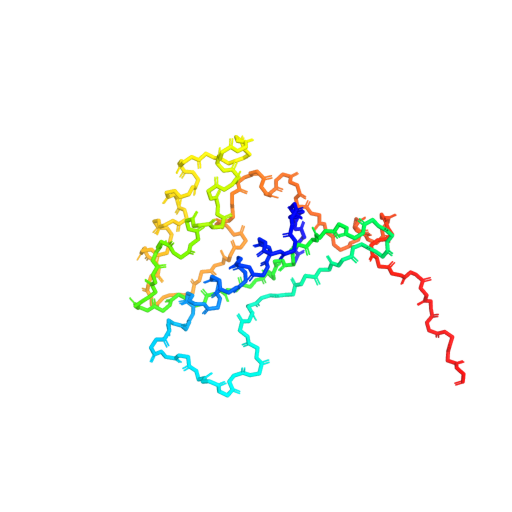 A N 1
ATOM 738 C CA . LYS A 1 90 ? -6.378 12.182 0.128 1.00 89.56 90 LYS A CA 1
ATOM 739 C C . LYS A 1 90 ? -6.410 10.801 0.776 1.00 89.56 90 LYS A C 1
ATOM 741 O O . LYS A 1 90 ? -7.471 10.389 1.231 1.00 89.56 90 LYS A O 1
ATOM 746 N N . ILE A 1 91 ? -5.268 10.118 0.879 1.00 89.88 91 ILE A N 1
ATOM 747 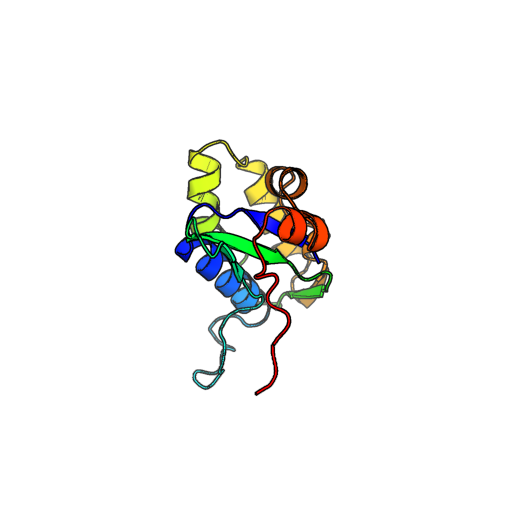C CA . ILE A 1 91 ? -5.185 8.813 1.557 1.00 89.88 91 ILE A CA 1
ATOM 748 C C . ILE A 1 91 ? -5.614 8.940 3.023 1.00 89.88 91 ILE A C 1
ATOM 750 O O . ILE A 1 91 ? -6.417 8.135 3.495 1.00 89.88 91 ILE A O 1
ATOM 754 N N . LYS A 1 92 ? -5.153 9.979 3.733 1.00 92.56 92 LYS A N 1
ATOM 755 C CA . LYS A 1 92 ? -5.580 10.237 5.118 1.00 92.56 92 LYS A CA 1
ATOM 756 C C . LYS A 1 92 ? -7.089 10.415 5.227 1.00 92.56 92 LYS A C 1
ATOM 758 O O . LYS A 1 92 ? -7.721 9.779 6.066 1.00 92.56 92 LYS A O 1
ATOM 763 N N . LEU A 1 93 ? -7.675 11.243 4.361 1.00 93.06 93 LEU A N 1
ATOM 764 C CA . LEU A 1 93 ? -9.119 11.483 4.347 1.00 93.06 93 LEU A CA 1
ATOM 765 C C . LEU A 1 93 ? -9.909 10.208 4.041 1.00 93.06 93 LEU A C 1
ATOM 767 O O . LEU A 1 93 ? -10.937 9.968 4.669 1.00 93.06 93 LEU A O 1
ATOM 771 N N . VAL A 1 94 ? -9.417 9.359 3.135 1.00 91.88 94 VAL A N 1
ATOM 772 C CA . VAL A 1 94 ? -10.012 8.041 2.874 1.00 91.88 94 VAL A CA 1
ATOM 773 C C . VAL A 1 94 ? -10.020 7.197 4.143 1.00 91.88 94 VAL A C 1
ATOM 775 O O . VAL A 1 94 ? -11.055 6.617 4.462 1.00 91.88 94 VAL A O 1
ATOM 778 N N . ILE A 1 95 ? -8.916 7.155 4.894 1.00 93.44 95 ILE A N 1
ATOM 779 C CA . ILE A 1 95 ? -8.849 6.403 6.151 1.00 93.44 95 ILE A CA 1
ATOM 780 C C . ILE A 1 95 ? -9.844 6.969 7.167 1.00 93.44 95 ILE A C 1
ATOM 782 O O . ILE A 1 95 ? -10.659 6.215 7.692 1.00 93.44 95 ILE A O 1
ATOM 786 N N . ILE A 1 96 ? -9.830 8.286 7.400 1.00 94.50 96 ILE A N 1
ATOM 787 C CA . ILE A 1 96 ? -10.714 8.969 8.359 1.00 94.50 96 ILE A CA 1
ATOM 788 C C . ILE A 1 96 ? -12.189 8.687 8.047 1.00 94.50 96 ILE A C 1
ATOM 790 O O . ILE A 1 96 ? -12.930 8.240 8.922 1.00 94.50 96 ILE A O 1
ATOM 794 N N . ASN A 1 97 ? -12.606 8.887 6.795 1.00 95.38 97 ASN A N 1
ATOM 795 C CA . ASN A 1 97 ? -14.010 8.792 6.383 1.00 95.38 97 ASN A CA 1
ATOM 796 C C . ASN A 1 97 ? -14.547 7.352 6.354 1.00 95.38 97 ASN A C 1
ATOM 798 O O . ASN A 1 97 ? -15.765 7.136 6.310 1.00 95.38 97 ASN A O 1
ATOM 802 N N . ASN A 1 98 ? -13.650 6.363 6.371 1.00 95.38 98 ASN A N 1
ATOM 803 C CA . ASN A 1 98 ? -13.994 4.949 6.279 1.00 95.38 98 ASN A CA 1
ATOM 804 C C . ASN A 1 98 ? -13.610 4.135 7.520 1.00 95.38 98 ASN A C 1
ATOM 806 O O . ASN A 1 98 ? -13.674 2.908 7.480 1.00 95.38 98 ASN A O 1
ATOM 810 N N . LYS A 1 99 ? -13.279 4.784 8.642 1.00 94.38 99 LYS A N 1
ATOM 811 C CA . LYS A 1 99 ? -13.153 4.111 9.943 1.00 94.38 99 LYS A CA 1
ATOM 812 C C . LYS A 1 99 ? -14.424 3.299 10.244 1.00 94.38 99 LYS A C 1
ATOM 814 O O . LYS A 1 99 ? -15.536 3.822 10.209 1.00 94.38 99 LYS A O 1
ATOM 819 N N . GLY A 1 100 ? -14.250 2.009 10.523 1.00 94.00 100 GLY A N 1
ATOM 820 C CA . GLY A 1 100 ? -15.323 1.034 10.734 1.00 94.00 100 GLY A CA 1
ATOM 821 C C . GLY A 1 100 ? -15.951 0.458 9.457 1.00 94.00 100 GLY A C 1
ATOM 822 O O . GLY A 1 100 ? -16.999 -0.176 9.553 1.00 94.00 100 GLY A O 1
ATOM 823 N N . LYS A 1 101 ? -15.363 0.674 8.271 1.00 94.56 101 LYS A N 1
ATOM 824 C CA . LYS A 1 101 ? -15.923 0.251 6.975 1.00 94.56 101 LYS A CA 1
ATOM 825 C C . LYS A 1 101 ? -14.902 -0.503 6.121 1.00 94.56 101 LYS A C 1
ATOM 827 O O . LYS A 1 101 ? -13.695 -0.423 6.338 1.00 94.56 101 LYS A O 1
ATOM 832 N N . ASN A 1 102 ? -15.411 -1.222 5.122 1.00 92.25 102 ASN A N 1
ATOM 833 C CA . ASN A 1 102 ? -14.612 -1.859 4.078 1.00 92.25 102 ASN A CA 1
ATOM 834 C C . ASN A 1 102 ? -14.350 -0.881 2.928 1.00 92.25 102 ASN A C 1
ATOM 836 O O . ASN A 1 102 ? -15.272 -0.218 2.456 1.00 92.25 102 ASN A O 1
ATOM 840 N N . VAL A 1 103 ? -13.106 -0.825 2.455 1.00 91.00 103 VAL A N 1
ATOM 841 C CA . VAL A 1 103 ? -12.663 0.061 1.373 1.00 91.00 103 VAL A CA 1
ATOM 842 C C . VAL A 1 103 ? -11.933 -0.745 0.314 1.00 91.00 103 VAL A C 1
ATOM 844 O O . VAL A 1 103 ? -11.051 -1.537 0.633 1.00 91.00 103 VAL A O 1
ATOM 847 N N . ARG A 1 104 ? -12.239 -0.518 -0.964 1.00 88.88 104 ARG A N 1
ATOM 848 C CA . ARG A 1 104 ? -11.427 -1.058 -2.060 1.00 88.88 104 ARG A CA 1
ATOM 849 C C . ARG A 1 104 ? -10.104 -0.301 -2.138 1.00 88.88 104 ARG A C 1
ATOM 851 O O . ARG A 1 104 ? -10.074 0.896 -2.427 1.00 88.88 104 ARG A O 1
ATOM 858 N N . VAL A 1 105 ? -8.997 -0.998 -1.882 1.00 84.19 105 VAL A N 1
ATOM 859 C CA . VAL A 1 105 ? -7.650 -0.392 -1.860 1.00 84.19 105 VAL A CA 1
ATOM 860 C C . VAL A 1 105 ? -7.301 0.199 -3.227 1.00 84.19 105 VAL A C 1
ATOM 862 O O . VAL A 1 105 ? -6.784 1.310 -3.324 1.00 84.19 105 VAL A O 1
ATOM 865 N N . VAL A 1 106 ? -7.671 -0.521 -4.284 1.00 82.50 106 VAL A N 1
ATOM 866 C CA . VAL A 1 106 ? -7.413 -0.189 -5.690 1.00 82.50 106 VAL A CA 1
ATOM 867 C C . VAL A 1 106 ? -7.964 1.169 -6.129 1.00 82.50 106 VAL A C 1
ATOM 869 O O . VAL A 1 106 ? -7.349 1.862 -6.942 1.00 82.50 106 VAL A O 1
ATOM 872 N N . ASP A 1 107 ? -9.081 1.598 -5.546 1.00 85.75 107 ASP A N 1
ATOM 873 C CA . ASP A 1 107 ? -9.720 2.863 -5.904 1.00 85.75 107 ASP A CA 1
ATOM 874 C C . ASP A 1 107 ? -8.959 4.058 -5.317 1.00 85.75 107 ASP A C 1
ATOM 876 O O . ASP A 1 107 ? -8.946 5.144 -5.903 1.00 85.75 107 ASP A O 1
ATOM 880 N N . ASN A 1 108 ? -8.236 3.829 -4.218 1.00 84.56 108 ASN A N 1
ATOM 881 C CA . ASN A 1 108 ? -7.668 4.861 -3.353 1.00 84.56 108 ASN A CA 1
ATOM 882 C C . ASN A 1 108 ? -6.139 4.994 -3.448 1.00 84.56 108 ASN A C 1
ATOM 884 O O . ASN A 1 108 ? -5.549 5.808 -2.737 1.00 84.56 108 ASN A O 1
ATOM 888 N N . ILE A 1 109 ? -5.479 4.233 -4.326 1.00 82.44 109 ILE A N 1
ATOM 889 C CA . ILE A 1 109 ? -4.043 4.409 -4.576 1.00 82.44 109 ILE A CA 1
ATOM 890 C C . ILE A 1 109 ? -3.757 5.702 -5.375 1.00 82.44 109 ILE A C 1
ATOM 892 O O . ILE A 1 109 ? -4.553 6.084 -6.240 1.00 82.44 109 ILE A O 1
ATOM 896 N N . PRO A 1 110 ? -2.607 6.366 -5.152 1.00 83.62 110 PRO A N 1
ATOM 897 C CA . PRO A 1 110 ? -2.177 7.523 -5.934 1.00 83.62 110 PRO A CA 1
ATOM 898 C C . PRO A 1 110 ? -2.139 7.268 -7.444 1.00 83.62 110 PRO A C 1
ATOM 900 O O . PRO A 1 110 ? -1.700 6.211 -7.906 1.00 83.62 110 PRO A O 1
ATOM 903 N N . ASN A 1 111 ? -2.495 8.288 -8.230 1.00 84.81 111 ASN A N 1
ATOM 904 C CA . ASN A 1 111 ? -2.473 8.215 -9.696 1.00 84.81 111 ASN A CA 1
ATOM 905 C C . ASN A 1 111 ? -1.084 7.887 -10.260 1.00 84.81 111 ASN A C 1
ATOM 907 O O . ASN A 1 111 ? -0.984 7.216 -11.283 1.00 84.81 111 ASN A O 1
ATOM 911 N N . TYR A 1 112 ? -0.016 8.331 -9.593 1.00 84.81 112 TYR A N 1
ATOM 912 C CA . TYR A 1 112 ? 1.357 7.970 -9.948 1.00 84.81 112 TYR A CA 1
ATOM 913 C C . TYR A 1 112 ? 1.557 6.451 -10.003 1.00 84.81 112 TYR A C 1
ATOM 915 O O . TYR A 1 112 ? 2.102 5.933 -10.975 1.00 84.81 112 TYR A O 1
ATOM 923 N N . TRP A 1 113 ? 1.062 5.733 -8.992 1.00 84.50 113 TRP A N 1
ATOM 924 C CA . TRP A 1 113 ? 1.134 4.277 -8.946 1.00 84.50 113 TRP A CA 1
ATOM 925 C C . TRP A 1 113 ? 0.157 3.615 -9.912 1.00 84.50 113 TRP A C 1
ATOM 927 O O . TRP A 1 113 ? 0.534 2.632 -10.536 1.00 84.50 113 TRP A O 1
ATOM 937 N N . LYS A 1 114 ? -1.043 4.180 -10.117 1.00 84.69 114 LYS A N 1
ATOM 938 C CA . LYS A 1 114 ? -1.982 3.690 -11.148 1.00 84.69 114 LYS A CA 1
ATOM 939 C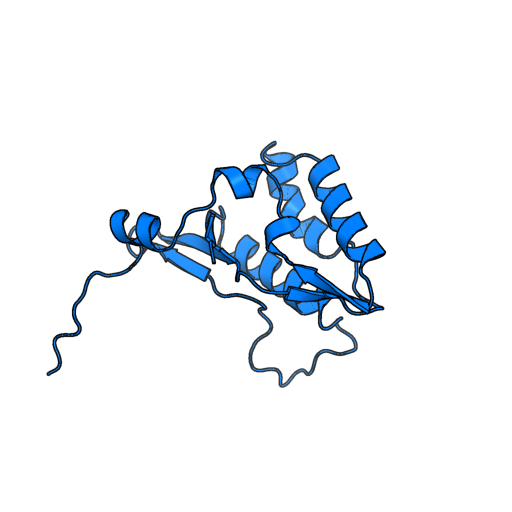 C . LYS A 1 114 ? -1.369 3.725 -12.551 1.00 84.69 114 LYS A C 1
ATOM 941 O O . LYS A 1 114 ? -1.592 2.815 -13.330 1.00 84.69 114 LYS A O 1
ATOM 946 N N . LYS A 1 115 ? -0.578 4.751 -12.879 1.00 87.38 115 LYS A N 1
ATOM 947 C CA . LYS A 1 115 ? 0.089 4.868 -14.190 1.00 87.38 115 LYS A CA 1
ATOM 948 C C . LYS A 1 115 ? 1.245 3.886 -14.387 1.00 87.38 115 LYS A C 1
ATOM 950 O O . LYS A 1 115 ? 1.661 3.666 -15.516 1.00 87.38 115 LYS A O 1
ATOM 955 N N . GLN A 1 116 ? 1.790 3.352 -13.300 1.00 87.69 116 GLN A N 1
ATOM 956 C CA . GLN A 1 116 ? 2.899 2.396 -13.322 1.00 87.69 116 GLN A CA 1
ATOM 957 C C . GLN A 1 116 ? 2.452 0.982 -12.979 1.00 87.69 116 GLN A C 1
ATOM 959 O O . GLN A 1 116 ? 3.296 0.090 -12.884 1.00 87.69 116 GLN A O 1
ATOM 964 N N . SER A 1 117 ? 1.154 0.787 -12.743 1.00 89.00 117 SER A N 1
ATOM 965 C CA . SER A 1 117 ? 0.644 -0.516 -12.383 1.00 89.00 117 SER A CA 1
ATOM 966 C C . SER A 1 117 ? 0.763 -1.448 -13.579 1.00 89.00 117 SER A C 1
ATOM 968 O O . SER A 1 117 ? 0.527 -1.067 -14.727 1.00 89.00 117 SER A O 1
ATOM 970 N N . LYS A 1 118 ? 1.163 -2.681 -13.294 1.00 91.19 118 LYS A N 1
ATOM 971 C CA . LYS A 1 118 ? 1.263 -3.747 -14.282 1.00 91.19 118 LYS A CA 1
ATOM 972 C C . LYS A 1 118 ? 0.329 -4.882 -13.915 1.00 91.19 118 LYS A C 1
ATOM 974 O O . LYS A 1 118 ? 0.066 -5.126 -12.734 1.00 91.19 118 LYS A O 1
ATOM 979 N N . THR A 1 119 ? -0.173 -5.581 -14.920 1.00 91.44 119 THR A N 1
ATOM 980 C CA . THR A 1 119 ? -0.878 -6.846 -14.719 1.00 91.44 119 THR A CA 1
ATOM 981 C C . THR A 1 119 ? 0.122 -7.986 -14.538 1.00 91.44 119 THR A C 1
ATOM 983 O O . THR A 1 119 ? 1.323 -7.838 -14.790 1.00 91.44 119 THR A O 1
ATOM 986 N N . ARG A 1 120 ? -0.367 -9.148 -14.098 1.00 89.50 120 ARG A N 1
ATOM 987 C CA . ARG A 1 120 ? 0.470 -10.344 -13.967 1.00 89.50 120 ARG A CA 1
ATOM 988 C C . ARG A 1 120 ? 1.049 -10.765 -15.318 1.00 89.50 120 ARG A C 1
ATOM 990 O O . ARG A 1 120 ? 2.215 -11.133 -15.396 1.00 89.50 120 ARG A O 1
ATOM 997 N N . GLU A 1 121 ? 0.248 -10.675 -16.372 1.00 89.69 121 GLU A N 1
ATOM 998 C CA . GLU A 1 121 ? 0.604 -11.074 -17.734 1.00 89.69 121 GLU A CA 1
ATOM 999 C C . GLU A 1 121 ? 1.741 -10.202 -18.279 1.00 89.69 121 GLU A C 1
ATOM 1001 O O . GLU A 1 121 ? 2.703 -10.724 -18.838 1.00 89.69 121 GLU A O 1
ATOM 1006 N N . GLN A 1 122 ? 1.682 -8.887 -18.041 1.00 91.25 122 GLN A N 1
ATOM 1007 C CA . GLN A 1 122 ? 2.754 -7.958 -18.417 1.00 91.25 122 GLN A CA 1
ATOM 1008 C C . GLN A 1 122 ? 4.063 -8.293 -17.694 1.00 91.25 122 GLN A C 1
ATOM 1010 O O . GLN A 1 122 ? 5.123 -8.370 -18.309 1.00 91.25 122 GLN A O 1
ATOM 1015 N N . LEU A 1 123 ? 3.994 -8.568 -16.391 1.00 91.00 123 LEU A N 1
ATOM 1016 C CA . LEU A 1 123 ? 5.166 -8.970 -15.617 1.00 91.00 123 LEU A CA 1
ATOM 1017 C C . LEU A 1 123 ? 5.728 -10.334 -16.043 1.00 91.00 123 LEU A C 1
ATOM 1019 O O . LEU A 1 123 ? 6.940 -10.539 -16.017 1.00 91.00 123 LEU A O 1
ATOM 1023 N N . GLN A 1 124 ? 4.874 -11.269 -16.460 1.00 90.38 124 GLN A N 1
ATOM 1024 C CA . GLN A 1 124 ? 5.316 -12.550 -17.005 1.00 90.38 124 GLN A CA 1
ATOM 1025 C C . GLN A 1 124 ? 6.099 -12.362 -18.308 1.00 90.38 124 GLN A C 1
ATOM 1027 O O . GLN A 1 124 ? 7.168 -12.949 -18.458 1.00 90.38 124 GLN A O 1
ATOM 1032 N N . GLN A 1 125 ? 5.614 -11.509 -19.213 1.00 89.19 125 GLN A N 1
ATOM 1033 C CA . GLN A 1 125 ? 6.326 -11.155 -20.447 1.00 89.19 125 GLN A CA 1
ATOM 1034 C C . GLN A 1 125 ? 7.668 -10.464 -20.166 1.00 89.19 125 GLN A C 1
ATOM 1036 O O . GLN A 1 125 ? 8.635 -10.656 -20.896 1.00 89.19 125 GLN A O 1
ATOM 1041 N N . GLU A 1 126 ? 7.748 -9.707 -19.073 1.00 88.19 126 GLU A N 1
ATOM 1042 C CA . GLU A 1 126 ? 8.972 -9.055 -18.600 1.00 88.19 126 GLU A CA 1
ATOM 1043 C C . GLU A 1 126 ? 9.919 -9.988 -17.818 1.00 88.19 126 GLU A C 1
ATOM 1045 O O . GLU A 1 126 ? 10.988 -9.557 -17.389 1.00 88.19 126 GLU A O 1
ATOM 1050 N N . GLY A 1 127 ? 9.562 -11.262 -17.621 1.00 88.44 127 GLY A N 1
ATOM 1051 C CA . GLY A 1 127 ? 10.422 -12.244 -16.952 1.00 88.44 127 GLY A CA 1
ATOM 1052 C C . GLY A 1 127 ? 10.487 -12.105 -15.427 1.00 88.44 127 GLY A C 1
ATOM 1053 O O . GLY A 1 127 ? 11.458 -12.547 -14.807 1.00 88.44 127 GLY A O 1
ATOM 1054 N N . TRP A 1 128 ? 9.466 -11.508 -14.805 1.00 88.19 128 TRP A N 1
ATOM 1055 C CA . TRP A 1 128 ? 9.356 -11.424 -13.341 1.00 88.19 128 TRP A CA 1
ATOM 1056 C C . TRP A 1 128 ? 9.020 -12.760 -12.690 1.00 88.19 128 TRP A C 1
ATOM 1058 O O . TRP A 1 128 ? 9.354 -12.985 -11.529 1.00 88.19 128 TRP A O 1
ATOM 1068 N N . PHE A 1 129 ? 8.362 -13.641 -13.436 1.00 85.12 129 PHE A N 1
ATOM 1069 C CA . PHE A 1 129 ? 8.031 -14.988 -13.003 1.00 85.12 129 PHE A CA 1
ATOM 1070 C C . PHE A 1 129 ? 8.883 -15.965 -13.800 1.00 85.12 129 PHE A C 1
ATOM 1072 O O . PHE A 1 129 ? 8.921 -15.894 -15.029 1.00 85.12 129 PHE A O 1
ATOM 1079 N N . SER A 1 130 ? 9.574 -16.870 -13.110 1.00 67.00 130 SER A N 1
ATOM 1080 C CA . SER A 1 130 ? 10.334 -17.926 -13.770 1.00 67.00 130 SER A CA 1
ATOM 1081 C C . SER A 1 130 ? 9.398 -18.750 -14.652 1.00 67.00 130 SER A C 1
ATOM 1083 O O . SER A 1 130 ? 8.477 -19.394 -14.154 1.00 67.00 130 SER A O 1
ATOM 1085 N N . THR A 1 131 ? 9.649 -18.772 -15.958 1.00 56.62 131 THR A N 1
ATOM 1086 C CA . THR A 1 131 ? 9.058 -19.743 -16.884 1.00 56.62 131 THR A CA 1
ATOM 1087 C C . THR A 1 131 ? 9.797 -21.070 -16.745 1.00 56.62 131 THR A C 1
ATOM 1089 O O . THR A 1 131 ? 10.424 -21.544 -17.687 1.00 56.62 131 THR A O 1
ATOM 1092 N N . SER A 1 132 ? 9.801 -21.653 -15.553 1.00 45.56 132 SER A N 1
ATOM 1093 C CA . SER A 1 132 ? 10.152 -23.060 -15.432 1.00 45.56 132 SER A CA 1
ATOM 1094 C C . SER A 1 132 ? 8.839 -23.828 -15.423 1.00 45.56 132 SER A C 1
ATOM 1096 O O . SER A 1 132 ? 8.087 -23.689 -14.456 1.00 45.56 132 SER A O 1
ATOM 1098 N N . PRO A 1 133 ? 8.527 -24.639 -16.455 1.00 45.69 133 PRO A N 1
ATOM 1099 C CA . PRO A 1 133 ? 7.671 -25.779 -16.190 1.00 45.69 133 PRO A CA 1
ATOM 1100 C C . PRO A 1 133 ? 8.399 -26.553 -15.093 1.00 45.69 133 PRO A C 1
ATOM 1102 O O . PRO A 1 133 ? 9.603 -26.795 -15.209 1.00 45.69 133 PRO A O 1
ATOM 1105 N N . MET A 1 134 ? 7.726 -26.858 -13.987 1.00 44.50 134 MET A N 1
ATOM 1106 C CA . MET A 1 134 ? 8.267 -27.852 -13.072 1.00 44.50 134 MET A CA 1
ATOM 1107 C C . MET A 1 134 ? 8.402 -29.138 -13.887 1.00 44.50 134 MET A C 1
ATOM 1109 O O . MET A 1 134 ? 7.418 -29.831 -14.132 1.00 44.50 134 MET A O 1
ATOM 1113 N N . GLY A 1 135 ? 9.615 -29.409 -14.367 1.00 42.66 135 GLY A N 1
ATOM 1114 C CA . GLY A 1 135 ? 10.048 -30.763 -14.633 1.00 42.66 135 GLY A CA 1
ATOM 1115 C C . GLY A 1 135 ? 9.932 -31.478 -13.302 1.00 42.66 135 GLY A C 1
ATOM 1116 O O . GLY A 1 135 ? 10.724 -31.231 -12.395 1.00 42.66 135 GLY A O 1
ATOM 1117 N N . LEU A 1 136 ? 8.862 -32.252 -13.165 1.00 37.44 136 LEU A N 1
ATOM 1118 C CA . LEU A 1 136 ? 8.748 -33.262 -12.131 1.00 37.44 136 LEU A CA 1
ATOM 1119 C C . LEU A 1 136 ? 9.924 -34.233 -12.331 1.00 37.44 136 LEU A C 1
ATOM 1121 O O . LEU A 1 136 ? 10.069 -34.738 -13.449 1.00 37.44 136 LEU A O 1
ATOM 1125 N N . PRO A 1 137 ? 10.783 -34.464 -11.325 1.00 45.97 137 PRO A N 1
ATOM 1126 C CA . PRO A 1 137 ? 11.452 -35.750 -11.218 1.00 45.97 137 PRO A CA 1
ATOM 1127 C C . PRO A 1 137 ? 10.429 -36.855 -10.918 1.00 45.97 137 PRO A C 1
ATOM 1129 O O . PRO A 1 137 ? 9.433 -36.572 -10.209 1.00 45.97 137 PRO A O 1
#